Protein AF-Q2NJT1-F1 (afdb_monomer)

Nearest PDB structures (foldseek):
  2qyp-assembly1_A  TM=3.789E-01  e=8.667E+00  Homo sapiens

Structure (mmCIF, N/CA/C/O backbone):
data_AF-Q2NJT1-F1
#
_entry.id   AF-Q2NJT1-F1
#
loop_
_atom_site.group_PDB
_atom_site.id
_atom_site.type_symbol
_atom_site.label_atom_id
_atom_site.label_alt_id
_atom_site.label_comp_id
_atom_site.label_asym_id
_atom_site.label_entity_id
_atom_site.label_seq_id
_atom_site.pdbx_PDB_ins_code
_atom_site.Cartn_x
_atom_site.Cartn_y
_atom_site.Cartn_z
_atom_site.occupancy
_atom_site.B_iso_or_equiv
_atom_site.auth_seq_id
_atom_site.auth_comp_id
_atom_site.auth_asym_id
_atom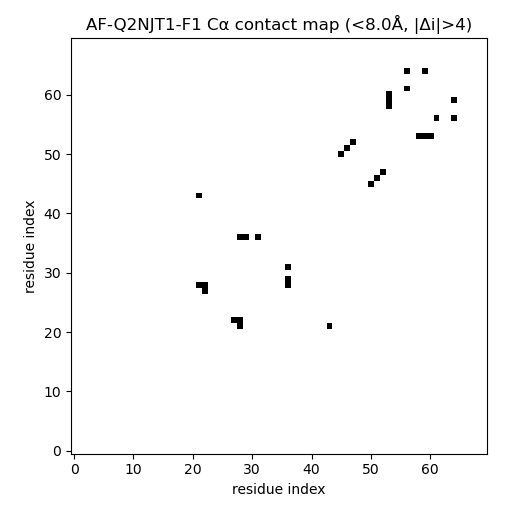_site.auth_atom_id
_atom_site.pdbx_PDB_model_num
ATOM 1 N N . MET A 1 1 ? -5.689 22.348 -25.121 1.00 58.50 1 MET A N 1
ATOM 2 C CA . MET A 1 1 ? -6.421 21.848 -23.935 1.00 58.50 1 MET A CA 1
ATOM 3 C C . MET A 1 1 ? -6.349 20.310 -23.848 1.00 58.50 1 MET A C 1
ATOM 5 O O . MET A 1 1 ? -7.365 19.674 -23.644 1.00 58.50 1 MET A O 1
ATOM 9 N N . SER A 1 2 ? -5.162 19.701 -24.034 1.00 70.69 2 SER A N 1
ATOM 10 C CA . SER A 1 2 ? -5.032 18.250 -24.319 1.00 70.69 2 SER A CA 1
ATOM 11 C C . SER A 1 2 ? -4.126 17.485 -23.329 1.00 70.69 2 SER A C 1
ATOM 13 O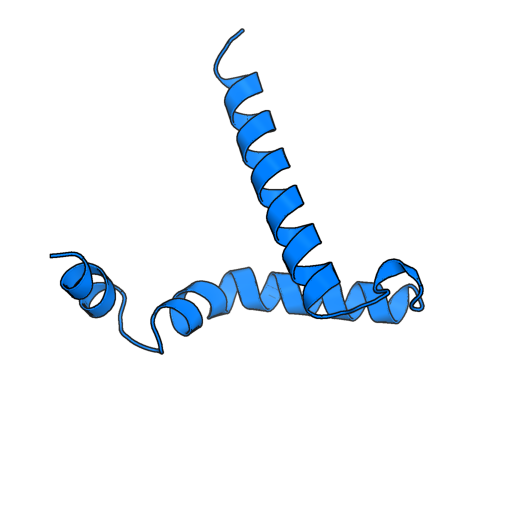 O . SER A 1 2 ? -4.583 16.511 -22.752 1.00 70.69 2 SER A O 1
ATOM 15 N N . LYS A 1 3 ? -2.915 17.959 -23.000 1.00 69.31 3 LYS A N 1
ATOM 16 C CA . LYS A 1 3 ? -2.010 17.244 -22.066 1.00 69.31 3 LYS A CA 1
ATOM 17 C C . LYS A 1 3 ? -2.471 17.202 -20.604 1.00 69.31 3 LYS A C 1
ATOM 19 O O . LYS A 1 3 ? -2.251 16.217 -19.913 1.00 69.31 3 LYS A O 1
ATOM 24 N N . LEU A 1 4 ? -3.101 18.270 -20.107 1.00 76.44 4 LEU A N 1
ATOM 25 C CA . LEU A 1 4 ? -3.491 18.361 -18.692 1.00 76.44 4 LEU A CA 1
ATOM 26 C C . LEU A 1 4 ? -4.559 17.315 -18.314 1.00 76.44 4 LEU A C 1
ATOM 28 O O . LEU A 1 4 ? -4.508 16.747 -17.228 1.00 76.44 4 LEU A O 1
ATOM 32 N N . LEU A 1 5 ? -5.493 17.045 -19.233 1.00 79.12 5 LEU A N 1
ATOM 33 C CA . LEU A 1 5 ? -6.540 16.032 -19.072 1.00 79.12 5 LEU A CA 1
ATOM 34 C C . LEU A 1 5 ? -5.955 14.617 -19.079 1.00 79.12 5 LEU A C 1
ATOM 36 O O . LEU A 1 5 ? -6.299 13.831 -18.205 1.00 79.12 5 LEU A O 1
ATOM 40 N N . GLU A 1 6 ? -5.015 14.318 -19.981 1.00 77.88 6 GLU A N 1
ATOM 41 C CA . GLU A 1 6 ? -4.329 13.018 -20.000 1.00 77.88 6 GLU A CA 1
ATOM 42 C C . GLU A 1 6 ? -3.598 12.738 -18.683 1.00 77.88 6 GLU A C 1
ATOM 44 O O . GLU A 1 6 ? -3.735 11.655 -18.117 1.00 77.88 6 GLU A O 1
ATOM 49 N N . HIS A 1 7 ? -2.865 13.722 -18.148 1.00 82.94 7 HIS A N 1
ATOM 50 C CA . HIS A 1 7 ? -2.183 13.566 -16.862 1.00 82.94 7 HIS A CA 1
ATOM 51 C C . HIS A 1 7 ? -3.164 13.302 -15.713 1.00 82.94 7 HIS A C 1
ATOM 53 O O . HIS A 1 7 ? -2.905 12.425 -14.891 1.00 82.94 7 HIS A O 1
ATOM 59 N N . LEU A 1 8 ? -4.296 14.010 -15.671 1.00 86.50 8 LEU A N 1
ATOM 60 C CA . LEU A 1 8 ? -5.339 13.785 -14.666 1.00 86.50 8 LEU A CA 1
ATOM 61 C C . LEU A 1 8 ? -5.930 12.377 -14.769 1.00 86.50 8 LEU A C 1
ATOM 63 O O . LEU A 1 8 ? -5.981 11.676 -13.763 1.00 86.50 8 LEU A O 1
ATOM 67 N N . THR A 1 9 ? -6.281 11.923 -15.975 1.00 89.75 9 THR A N 1
ATOM 68 C CA . THR A 1 9 ? -6.828 10.576 -16.193 1.00 89.75 9 THR A 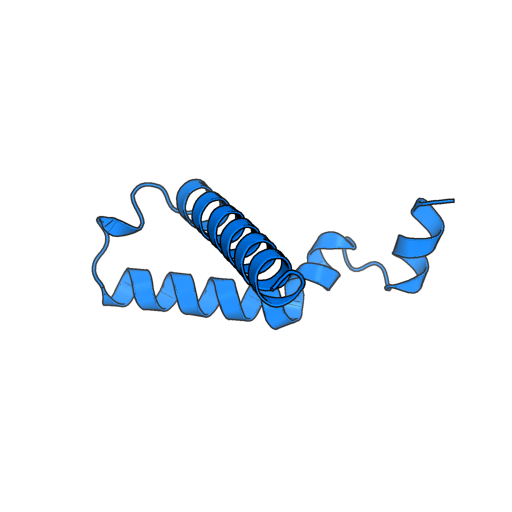CA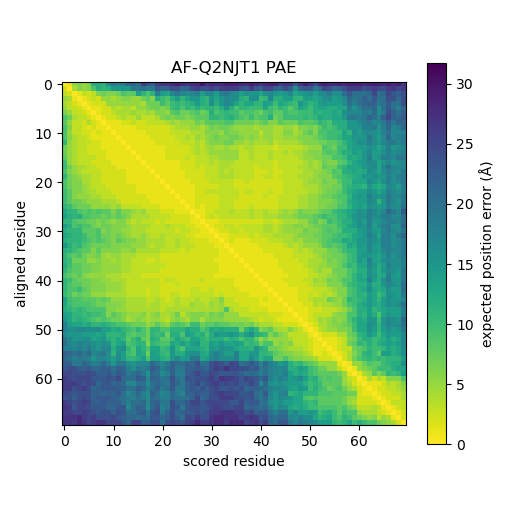 1
ATOM 69 C C . THR A 1 9 ? -5.838 9.481 -15.786 1.00 89.75 9 THR A C 1
ATOM 71 O O . THR A 1 9 ? -6.225 8.486 -15.172 1.00 89.75 9 THR A O 1
ATOM 74 N N . VAL A 1 10 ? -4.544 9.659 -16.072 1.00 85.69 10 VAL A N 1
ATOM 75 C CA . VAL A 1 10 ? -3.497 8.713 -15.652 1.00 85.69 10 VAL A CA 1
ATOM 76 C C . VAL A 1 10 ? -3.370 8.670 -14.128 1.00 85.69 10 VAL A C 1
ATOM 78 O O . VAL A 1 10 ? -3.281 7.585 -13.550 1.00 85.69 10 VAL A O 1
ATOM 81 N N . ILE A 1 11 ? -3.401 9.831 -13.469 1.00 84.50 11 ILE A N 1
ATOM 82 C CA . ILE A 1 11 ? -3.341 9.931 -12.007 1.00 84.50 11 ILE A CA 1
ATOM 83 C C . ILE A 1 11 ? -4.570 9.269 -11.371 1.00 84.50 11 ILE A C 1
ATOM 85 O O . ILE A 1 11 ? -4.422 8.461 -10.455 1.00 84.50 11 ILE A O 1
ATOM 89 N N . GLU A 1 12 ? -5.774 9.551 -11.867 1.00 90.88 12 GLU A N 1
ATOM 90 C CA . GLU A 1 12 ? -7.017 8.950 -11.371 1.00 90.88 12 GLU A CA 1
ATOM 91 C C . GLU A 1 12 ? -7.014 7.430 -11.509 1.00 90.88 12 GLU A C 1
ATOM 93 O O . GLU A 1 12 ? -7.340 6.720 -10.555 1.00 90.88 12 GLU A O 1
ATOM 98 N N . ASN A 1 13 ? -6.580 6.917 -12.662 1.00 89.44 13 ASN A N 1
ATOM 99 C CA . ASN A 1 13 ? -6.461 5.482 -12.880 1.00 89.44 13 ASN A CA 1
ATOM 100 C C . ASN A 1 13 ? -5.459 4.848 -11.899 1.00 89.44 13 ASN A C 1
ATOM 102 O O . ASN A 1 13 ? -5.734 3.804 -11.304 1.00 89.44 13 ASN A O 1
ATOM 106 N N . PHE A 1 14 ? -4.321 5.506 -11.663 1.00 85.56 14 PHE A N 1
ATOM 107 C CA . PHE A 1 14 ? -3.327 5.045 -10.695 1.00 85.56 14 PHE A CA 1
ATOM 108 C C . PHE A 1 14 ? -3.888 5.004 -9.263 1.00 85.56 14 PHE A C 1
ATOM 110 O O . PHE A 1 14 ? -3.753 3.993 -8.567 1.00 85.56 14 PHE A O 1
ATOM 117 N N . PHE A 1 15 ? -4.596 6.051 -8.827 1.00 85.25 15 PHE A N 1
ATOM 118 C CA . PHE A 1 15 ? -5.269 6.058 -7.524 1.00 85.25 15 PHE A CA 1
ATOM 119 C C . PHE A 1 15 ? -6.380 5.003 -7.428 1.00 85.25 15 PHE A C 1
ATOM 121 O O . PHE A 1 15 ? -6.526 4.367 -6.380 1.00 85.25 15 PHE A O 1
ATOM 128 N N . GLY A 1 16 ? -7.127 4.767 -8.510 1.00 90.12 16 GLY A N 1
ATOM 129 C CA . GLY A 1 16 ? -8.136 3.710 -8.593 1.00 90.12 16 GLY A CA 1
ATOM 130 C C . GLY A 1 16 ? -7.542 2.315 -8.379 1.00 90.12 16 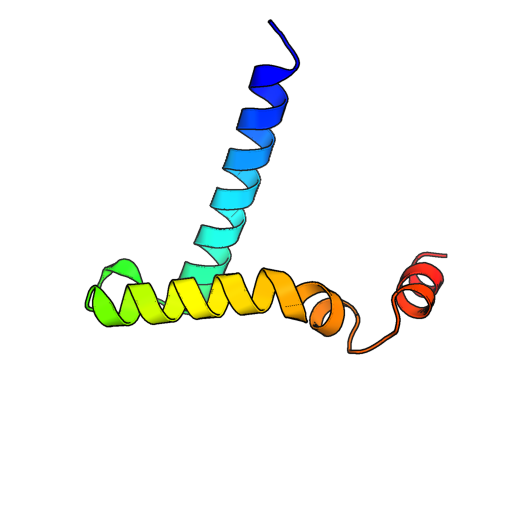GLY A C 1
ATOM 131 O O . GLY A 1 16 ? -8.081 1.514 -7.606 1.00 90.12 16 GLY A O 1
ATOM 132 N N . GLN A 1 17 ? -6.381 2.044 -8.979 1.00 87.44 17 GLN A N 1
ATOM 133 C CA . GLN A 1 17 ? -5.647 0.795 -8.768 1.00 87.44 17 GLN A CA 1
ATOM 134 C C . GLN A 1 17 ? -5.149 0.665 -7.326 1.00 87.44 17 GLN A C 1
ATOM 136 O O . GLN A 1 17 ? -5.396 -0.360 -6.688 1.00 87.44 17 GLN A O 1
ATOM 141 N N . MET A 1 18 ? -4.528 1.711 -6.767 1.00 88.00 18 MET A N 1
ATOM 142 C CA . MET A 1 18 ? -4.075 1.695 -5.370 1.00 88.00 18 MET A CA 1
ATOM 143 C C . MET A 1 18 ? -5.226 1.425 -4.396 1.00 88.00 18 MET A C 1
ATOM 145 O O . MET A 1 18 ? -5.091 0.598 -3.492 1.00 88.00 18 MET A O 1
ATOM 149 N N . LYS A 1 19 ? -6.382 2.067 -4.607 1.00 88.81 19 LYS A N 1
ATOM 150 C CA . LYS A 1 19 ? -7.593 1.839 -3.808 1.00 88.81 19 LYS A CA 1
ATOM 151 C C . LYS A 1 19 ? -8.058 0.384 -3.892 1.00 88.81 19 LYS A C 1
ATOM 153 O O . LYS A 1 19 ? -8.354 -0.211 -2.859 1.00 88.81 19 LYS A O 1
ATOM 158 N N . THR A 1 20 ? -8.080 -0.189 -5.094 1.00 89.62 20 THR A N 1
ATOM 159 C CA . THR A 1 20 ? -8.496 -1.582 -5.319 1.00 89.62 20 THR A CA 1
ATOM 160 C C . THR A 1 20 ? -7.587 -2.561 -4.576 1.00 89.62 20 THR A C 1
ATOM 162 O O . THR A 1 20 ? -8.073 -3.438 -3.864 1.00 89.62 20 THR A O 1
ATOM 165 N N . ILE A 1 21 ? -6.267 -2.373 -4.664 1.00 88.25 21 ILE A N 1
ATOM 166 C CA . ILE A 1 21 ? -5.285 -3.221 -3.971 1.00 88.25 21 ILE A CA 1
ATOM 167 C C . ILE A 1 21 ? -5.458 -3.115 -2.451 1.00 88.25 21 ILE A C 1
ATOM 169 O O . ILE A 1 21 ? -5.511 -4.135 -1.764 1.00 88.25 21 ILE A O 1
ATOM 173 N N . LEU A 1 22 ? -5.603 -1.894 -1.929 1.00 89.31 22 LEU A N 1
ATOM 174 C CA . LEU A 1 22 ? -5.827 -1.644 -0.503 1.00 89.31 22 LEU A CA 1
ATOM 175 C C . LEU A 1 22 ? -7.099 -2.326 0.017 1.00 89.31 22 LEU A C 1
ATOM 177 O O . LEU A 1 22 ? -7.078 -2.918 1.095 1.00 89.31 22 LEU A O 1
ATOM 181 N N . GLN A 1 23 ? -8.197 -2.268 -0.739 1.00 90.00 23 GLN A N 1
ATOM 182 C CA . GLN A 1 23 ? -9.459 -2.916 -0.367 1.00 90.00 23 GLN A CA 1
ATOM 183 C C . GLN A 1 23 ? -9.378 -4.444 -0.445 1.00 90.00 23 GLN A C 1
ATOM 185 O O . GLN A 1 23 ? -9.979 -5.121 0.386 1.00 90.00 23 GLN A O 1
ATOM 190 N N . HIS A 1 24 ? -8.624 -4.980 -1.406 1.00 90.94 24 HIS A N 1
ATOM 191 C CA . HIS A 1 24 ? -8.407 -6.418 -1.537 1.00 90.94 24 HIS A CA 1
ATOM 192 C C . HIS A 1 24 ? -7.553 -6.974 -0.386 1.00 90.94 24 HIS A C 1
ATOM 194 O O . HIS A 1 24 ? -7.918 -7.974 0.226 1.00 90.94 24 HIS A O 1
ATOM 200 N N . GLN A 1 25 ? -6.448 -6.302 -0.042 1.00 88.31 25 GLN A N 1
ATOM 201 C CA . GLN A 1 25 ? -5.573 -6.699 1.072 1.00 88.31 25 GLN A CA 1
ATOM 202 C C . GLN A 1 25 ? -6.227 -6.493 2.444 1.00 88.31 25 GLN A C 1
ATOM 204 O O . GLN A 1 25 ? -5.964 -7.236 3.390 1.00 88.31 25 GLN A O 1
ATOM 209 N N . HIS A 1 26 ? -7.084 -5.478 2.564 1.00 90.75 26 HIS A N 1
ATOM 210 C CA . HIS A 1 26 ? -7.787 -5.152 3.796 1.00 90.75 26 HIS A CA 1
ATOM 211 C C . HIS A 1 26 ? -9.292 -5.027 3.541 1.00 90.75 26 HIS A C 1
ATOM 213 O O . HIS A 1 26 ? -9.807 -3.908 3.421 1.00 90.75 26 HIS A O 1
ATOM 219 N N . PRO A 1 27 ? -10.025 -6.155 3.537 1.00 91.62 27 PRO A N 1
ATOM 220 C CA . PRO A 1 27 ? -11.476 -6.130 3.474 1.00 91.62 27 PRO A CA 1
ATOM 221 C C . PRO A 1 27 ? -12.046 -5.200 4.549 1.00 91.62 27 PRO A C 1
ATOM 223 O O . PRO A 1 27 ? -11.574 -5.167 5.697 1.00 91.62 27 PRO A O 1
ATOM 226 N N . PHE A 1 28 ? -13.046 -4.410 4.155 1.00 90.81 28 PHE A N 1
ATOM 227 C CA . PHE A 1 28 ? -13.697 -3.419 5.015 1.00 90.81 28 PHE A CA 1
ATOM 228 C C . PHE A 1 28 ? -12.744 -2.347 5.570 1.00 90.81 28 PHE A C 1
ATOM 230 O O . PHE A 1 28 ? -12.926 -1.875 6.691 1.00 90.81 28 PHE A O 1
ATOM 237 N N . LEU A 1 29 ? -11.719 -1.948 4.803 1.00 88.12 29 LEU A N 1
ATOM 238 C CA . LEU A 1 29 ? -10.746 -0.923 5.204 1.00 88.12 29 LEU A CA 1
ATOM 239 C C . LEU A 1 29 ? -11.418 0.324 5.796 1.00 88.12 29 LEU A C 1
ATOM 241 O O . LEU A 1 29 ? -11.065 0.738 6.893 1.00 88.12 29 LEU A O 1
ATOM 245 N N . PHE A 1 30 ? -12.430 0.864 5.114 1.00 85.50 30 PHE A N 1
ATOM 246 C CA . PHE A 1 30 ? -13.130 2.085 5.530 1.00 85.50 30 PHE A CA 1
ATOM 247 C C . PHE A 1 30 ? -14.107 1.899 6.701 1.00 85.50 30 PHE A C 1
ATOM 249 O O . PHE A 1 30 ? -14.635 2.884 7.199 1.00 85.50 30 PHE A O 1
ATOM 256 N N . GLN A 1 31 ? -14.335 0.665 7.159 1.00 91.44 31 GLN A N 1
ATOM 257 C CA . GLN A 1 31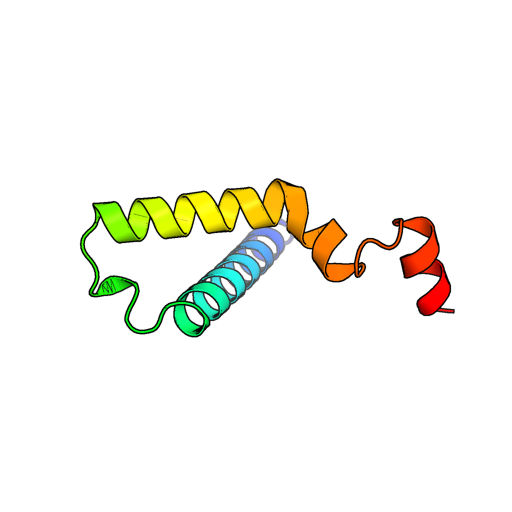 ? -15.104 0.386 8.379 1.00 91.44 31 GLN A CA 1
ATOM 258 C C . GLN A 1 31 ? -14.201 0.301 9.625 1.00 91.44 31 GLN A C 1
ATOM 260 O O . GLN A 1 31 ? -14.692 0.138 10.739 1.00 91.44 31 GLN A O 1
ATOM 265 N N . LYS A 1 32 ? -12.871 0.377 9.462 1.00 90.69 32 LYS A N 1
ATOM 266 C CA . LYS A 1 32 ? -11.915 0.381 10.581 1.00 90.69 32 LYS A CA 1
ATOM 267 C C . LYS A 1 32 ? -11.801 1.780 11.184 1.00 90.69 32 LYS A C 1
ATOM 269 O O . LYS A 1 32 ? -12.105 2.773 10.531 1.00 90.69 32 LYS A O 1
ATOM 274 N N . SER A 1 33 ? -11.290 1.855 12.415 1.00 95.50 33 SER A N 1
ATOM 275 C CA . SER A 1 33 ? -11.043 3.147 13.058 1.00 95.50 33 SER A CA 1
ATOM 276 C C . SER A 1 33 ? -10.077 4.012 12.227 1.00 95.50 33 SER A C 1
ATOM 278 O O . SER A 1 33 ? -9.165 3.465 11.582 1.00 95.50 33 SER A O 1
ATOM 280 N N . PRO A 1 34 ? -10.226 5.348 12.250 1.00 91.94 34 PRO A N 1
ATOM 281 C CA . PRO A 1 34 ? -9.378 6.261 11.485 1.00 91.94 34 PRO A CA 1
ATOM 282 C C . PRO A 1 34 ? -7.878 6.059 11.730 1.00 91.94 34 PRO A C 1
ATOM 284 O O . PRO A 1 34 ? -7.081 6.108 10.793 1.00 91.94 34 PRO A O 1
ATOM 287 N N . GLU A 1 35 ? -7.470 5.757 12.965 1.00 95.25 35 GLU A N 1
ATOM 288 C CA . GLU A 1 35 ? -6.066 5.515 13.322 1.00 95.25 35 GLU A CA 1
ATOM 289 C C . GLU A 1 35 ? -5.520 4.271 12.620 1.00 95.25 35 GLU A C 1
ATOM 291 O O . GLU A 1 35 ? -4.375 4.249 12.154 1.00 95.25 35 GLU A O 1
ATOM 296 N N . LYS A 1 36 ? -6.347 3.224 12.527 1.00 92.81 36 LYS A N 1
ATOM 297 C CA . LYS A 1 36 ? -5.983 1.965 11.879 1.00 92.81 36 LYS A CA 1
ATOM 298 C C . LYS A 1 36 ? -5.904 2.139 10.367 1.00 92.81 36 LYS A C 1
ATOM 300 O O . LYS A 1 36 ? -4.942 1.672 9.762 1.00 92.81 36 LYS A O 1
ATOM 305 N N . VAL A 1 37 ? -6.850 2.870 9.778 1.00 92.56 37 VAL A N 1
ATOM 306 C CA . VAL A 1 37 ? -6.818 3.244 8.355 1.00 92.56 37 VAL A CA 1
ATOM 307 C C . VAL A 1 37 ? -5.562 4.057 8.042 1.00 92.56 37 VAL A C 1
ATOM 309 O O . VAL A 1 37 ? -4.823 3.707 7.124 1.00 92.56 37 VAL A O 1
ATOM 312 N N . LYS A 1 38 ? -5.249 5.075 8.852 1.00 93.06 38 LYS A N 1
ATOM 313 C CA . LYS A 1 38 ? -4.049 5.911 8.693 1.00 93.06 38 LYS A CA 1
ATOM 314 C C . LYS A 1 38 ? -2.761 5.089 8.736 1.00 93.06 38 LYS A C 1
ATOM 316 O O . LYS A 1 38 ? -1.888 5.279 7.892 1.00 93.06 38 LYS A O 1
ATOM 321 N N . LYS A 1 39 ? -2.636 4.152 9.684 1.00 94.75 39 LYS A N 1
ATOM 322 C CA . LYS A 1 39 ? -1.478 3.244 9.753 1.00 94.75 39 LYS A CA 1
ATOM 323 C C . LYS A 1 39 ? -1.346 2.381 8.497 1.00 94.75 39 LYS A C 1
ATOM 325 O O . LYS A 1 39 ? -0.243 2.273 7.967 1.00 94.75 39 LYS A O 1
ATOM 330 N N . ILE A 1 40 ? -2.450 1.805 8.019 1.00 91.88 40 ILE A N 1
ATOM 331 C CA . ILE A 1 40 ? -2.469 0.954 6.820 1.00 91.88 40 ILE A CA 1
ATOM 332 C C . ILE A 1 40 ? -2.051 1.751 5.579 1.00 91.88 40 ILE A C 1
ATOM 334 O O . ILE A 1 40 ? -1.152 1.322 4.862 1.00 91.88 40 ILE A O 1
ATOM 338 N N . ILE A 1 41 ? -2.637 2.932 5.360 1.00 89.56 41 ILE A N 1
ATOM 339 C CA . ILE A 1 41 ? -2.310 3.791 4.211 1.00 89.56 41 ILE A CA 1
ATOM 340 C C . ILE A 1 41 ? -0.837 4.218 4.251 1.00 89.56 41 ILE A C 1
ATOM 342 O O . ILE A 1 41 ? -0.145 4.119 3.240 1.00 89.56 41 ILE A O 1
ATOM 346 N N . ASN A 1 42 ? -0.326 4.632 5.415 1.00 90.62 42 ASN A N 1
ATOM 347 C CA . ASN A 1 42 ? 1.077 5.031 5.557 1.00 90.62 42 ASN A CA 1
ATOM 348 C C . ASN A 1 42 ? 2.041 3.874 5.273 1.00 90.62 42 ASN A C 1
ATOM 350 O O . ASN A 1 42 ? 3.061 4.067 4.610 1.00 90.62 42 ASN A O 1
ATOM 354 N N . TYR A 1 43 ? 1.729 2.674 5.767 1.00 89.00 43 TYR A N 1
ATOM 355 C CA . TYR A 1 43 ? 2.534 1.489 5.488 1.00 89.00 43 TYR A CA 1
ATOM 356 C C . TYR A 1 43 ? 2.500 1.133 3.999 1.00 89.00 43 TYR A C 1
ATOM 358 O O . TYR A 1 43 ? 3.553 0.916 3.404 1.00 89.00 43 TYR A O 1
ATOM 366 N N . PHE A 1 44 ? 1.313 1.144 3.389 1.00 88.31 44 PHE A N 1
ATOM 367 C CA . PHE A 1 44 ? 1.130 0.873 1.968 1.00 88.31 44 PHE A CA 1
ATOM 368 C C . PHE A 1 44 ? 1.938 1.842 1.097 1.00 88.31 44 PHE A C 1
ATOM 370 O O . PHE A 1 44 ? 2.709 1.401 0.249 1.00 88.31 44 PHE A O 1
ATOM 377 N N . ALA A 1 45 ? 1.847 3.150 1.357 1.00 84.69 45 ALA A N 1
ATOM 378 C CA . ALA A 1 45 ? 2.618 4.158 0.632 1.00 84.69 45 ALA A CA 1
ATOM 379 C C . ALA A 1 45 ? 4.134 3.970 0.819 1.00 84.69 45 ALA A C 1
ATOM 381 O O . ALA A 1 45 ? 4.894 4.021 -0.147 1.00 84.69 45 ALA A O 1
ATOM 382 N N . LYS A 1 46 ? 4.589 3.686 2.050 1.00 86.44 46 LYS A N 1
ATOM 383 C CA . LYS A 1 46 ? 6.006 3.407 2.335 1.00 86.44 46 LYS A CA 1
ATOM 384 C C . LYS A 1 46 ? 6.503 2.162 1.597 1.00 86.44 46 LYS A C 1
ATOM 386 O O . LYS A 1 46 ? 7.622 2.170 1.087 1.00 86.44 46 LYS A O 1
ATOM 391 N N . PHE A 1 47 ? 5.698 1.103 1.549 1.00 81.44 47 PHE A N 1
ATOM 392 C CA . PHE A 1 47 ? 6.013 -0.115 0.808 1.00 81.44 47 PHE A CA 1
ATOM 393 C C . PHE A 1 47 ? 6.117 0.170 -0.692 1.00 81.44 47 PHE A C 1
ATOM 395 O O . PHE A 1 47 ? 7.117 -0.186 -1.311 1.00 81.44 47 PHE A O 1
ATOM 402 N N . TRP A 1 48 ? 5.138 0.873 -1.263 1.00 78.94 48 TRP A N 1
ATOM 403 C CA . TRP A 1 48 ? 5.130 1.196 -2.688 1.00 78.94 48 TRP A CA 1
ATOM 404 C C . TRP A 1 48 ? 6.290 2.095 -3.116 1.00 78.94 48 TRP A C 1
ATOM 406 O O . TRP A 1 48 ? 6.899 1.845 -4.152 1.00 78.94 48 TRP A O 1
ATOM 416 N N . ASN A 1 49 ? 6.669 3.069 -2.290 1.00 78.38 49 ASN A N 1
ATOM 417 C CA . ASN A 1 49 ? 7.788 3.957 -2.605 1.00 78.38 49 ASN A CA 1
ATOM 418 C C . ASN A 1 49 ? 9.158 3.275 -2.486 1.00 78.38 49 ASN A C 1
ATOM 420 O O . ASN A 1 49 ? 10.056 3.583 -3.261 1.00 78.38 49 ASN A O 1
ATOM 424 N N . ASN A 1 50 ? 9.337 2.361 -1.526 1.00 77.31 50 ASN A N 1
ATOM 425 C CA . ASN A 1 50 ? 10.675 1.862 -1.186 1.00 77.31 50 ASN A CA 1
ATOM 426 C C . ASN A 1 50 ? 10.934 0.409 -1.584 1.00 77.31 50 ASN A C 1
ATOM 428 O O . ASN A 1 50 ? 12.090 0.006 -1.667 1.00 77.31 50 ASN A O 1
ATOM 432 N N . GLN A 1 51 ? 9.895 -0.410 -1.719 1.00 71.12 51 GLN A N 1
ATOM 433 C CA . GLN A 1 51 ? 10.025 -1.870 -1.762 1.00 71.12 51 GLN A CA 1
ATOM 434 C C . GLN A 1 51 ? 9.190 -2.517 -2.866 1.00 71.12 51 GLN A C 1
ATOM 436 O O . GLN A 1 51 ? 9.455 -3.668 -3.193 1.00 71.12 51 GLN A O 1
ATOM 441 N N . TRP A 1 52 ? 8.228 -1.812 -3.474 1.00 72.19 52 TRP A N 1
ATOM 442 C CA . TRP A 1 52 ? 7.382 -2.401 -4.516 1.00 72.19 52 TRP A CA 1
ATOM 443 C C . TRP A 1 52 ? 8.198 -2.909 -5.696 1.00 72.19 52 TRP A C 1
ATOM 445 O O . TRP A 1 52 ? 8.024 -4.068 -6.050 1.00 72.19 52 TRP A O 1
ATOM 455 N N . ILE A 1 53 ? 9.111 -2.102 -6.252 1.00 69.88 53 ILE A N 1
ATOM 456 C CA . ILE A 1 53 ? 9.986 -2.550 -7.344 1.00 69.88 53 ILE A CA 1
ATOM 457 C C . ILE A 1 53 ? 10.772 -3.786 -6.904 1.00 69.88 53 ILE A C 1
ATOM 459 O O . ILE A 1 53 ? 10.663 -4.816 -7.553 1.00 69.88 53 ILE A O 1
ATOM 463 N N . LEU A 1 54 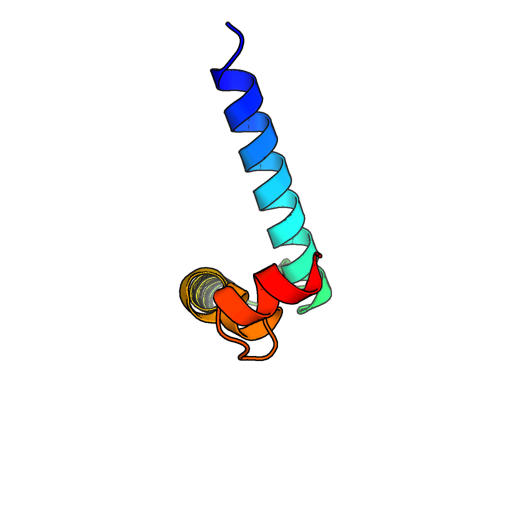? 11.461 -3.744 -5.761 1.00 64.69 54 LEU A N 1
ATOM 464 C CA . LEU A 1 54 ? 12.258 -4.873 -5.260 1.00 64.69 54 LEU A CA 1
ATOM 465 C C . LEU A 1 54 ? 11.430 -6.157 -5.085 1.00 64.69 54 LEU A C 1
ATOM 467 O O . LEU A 1 54 ? 11.861 -7.231 -5.499 1.00 64.69 54 LEU A O 1
ATOM 471 N N . ALA A 1 55 ? 10.220 -6.042 -4.535 1.00 67.94 55 ALA A N 1
ATOM 472 C CA . ALA A 1 55 ? 9.286 -7.153 -4.390 1.00 67.94 55 ALA A CA 1
ATOM 473 C C . ALA A 1 55 ? 8.773 -7.655 -5.750 1.00 67.94 55 ALA A C 1
ATOM 475 O O . ALA A 1 55 ? 8.669 -8.860 -5.962 1.00 67.94 55 ALA A O 1
ATOM 476 N N . LYS A 1 56 ? 8.502 -6.752 -6.703 1.00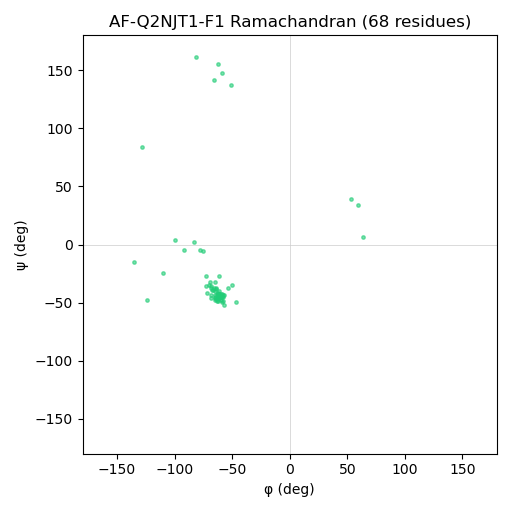 65.94 56 LYS A N 1
ATOM 477 C CA . LYS A 1 56 ? 8.088 -7.098 -8.073 1.00 65.94 56 LYS A CA 1
ATOM 478 C C . LYS A 1 56 ? 9.184 -7.824 -8.841 1.00 65.94 56 LYS A C 1
ATOM 480 O O . LYS A 1 56 ? 8.873 -8.657 -9.688 1.00 65.94 56 LYS A O 1
ATOM 485 N N . LEU A 1 57 ? 10.439 -7.501 -8.542 1.00 64.38 57 LEU A N 1
ATOM 486 C CA . LEU A 1 57 ? 11.598 -8.140 -9.140 1.00 64.38 57 LEU A CA 1
ATOM 487 C C . LEU A 1 57 ? 11.973 -9.453 -8.436 1.00 64.38 57 LEU A C 1
ATOM 489 O O . LEU A 1 57 ? 12.955 -10.061 -8.839 1.00 64.38 57 LEU A O 1
ATOM 493 N N . ASN A 1 58 ? 11.242 -9.929 -7.415 1.00 65.94 58 ASN A N 1
ATOM 494 C CA . ASN A 1 58 ? 11.657 -11.079 -6.589 1.00 65.94 58 ASN A CA 1
ATOM 495 C C . ASN A 1 58 ? 13.080 -10.904 -6.010 1.00 65.94 58 ASN A C 1
ATOM 497 O O . ASN A 1 58 ? 13.860 -11.850 -5.985 1.00 65.94 58 ASN A O 1
ATOM 501 N N . TYR A 1 59 ? 13.444 -9.687 -5.588 1.00 62.25 59 TYR A N 1
ATOM 502 C CA . TYR A 1 59 ? 14.817 -9.305 -5.205 1.00 62.25 59 TYR A CA 1
ATOM 503 C C . TYR A 1 59 ? 15.855 -9.369 -6.333 1.00 62.25 59 TYR A C 1
ATOM 505 O O . TYR A 1 59 ? 17.039 -9.141 -6.089 1.00 62.25 59 TYR A O 1
ATOM 513 N N . SER A 1 60 ? 15.435 -9.623 -7.570 1.00 55.22 60 SER A N 1
ATOM 514 C CA . SER A 1 60 ? 16.313 -9.502 -8.726 1.00 55.22 60 SER A CA 1
ATOM 515 C C . SER A 1 60 ? 16.698 -8.038 -8.898 1.00 55.22 60 SER A C 1
ATOM 517 O O . SER A 1 60 ? 15.888 -7.128 -8.701 1.00 55.22 60 SER A O 1
ATOM 519 N N . SER A 1 61 ? 17.945 -7.787 -9.270 1.00 61.22 61 SER A N 1
ATOM 520 C CA . SER A 1 61 ? 18.365 -6.437 -9.620 1.00 61.22 61 SER A CA 1
ATOM 521 C C . SER A 1 61 ? 17.569 -5.937 -10.840 1.00 61.22 61 SER A C 1
ATOM 523 O O . SER A 1 61 ? 17.103 -6.741 -11.657 1.00 61.22 61 SER A O 1
ATOM 525 N N . PRO A 1 62 ? 17.411 -4.612 -11.018 1.00 57.31 62 PRO A N 1
ATOM 526 C CA . PRO A 1 62 ? 16.729 -4.047 -12.186 1.00 57.31 62 PRO A CA 1
ATOM 527 C C . PRO A 1 62 ? 17.234 -4.599 -13.528 1.00 57.31 62 PRO A C 1
ATOM 529 O O . PRO A 1 62 ? 16.444 -4.816 -14.444 1.00 57.31 62 PRO A O 1
ATOM 532 N N . SER A 1 63 ? 18.532 -4.897 -13.631 1.00 65.31 63 SER A N 1
ATOM 533 C CA . SER A 1 63 ? 19.137 -5.505 -14.818 1.00 65.31 63 SER A CA 1
ATOM 534 C C . SER A 1 6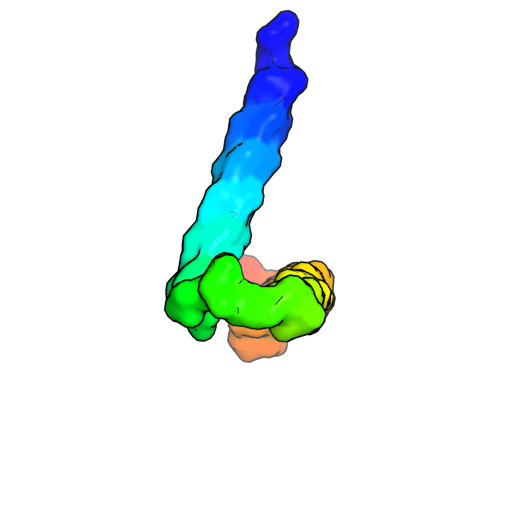3 ? 18.658 -6.938 -15.076 1.00 65.31 63 SER A C 1
ATOM 536 O O . SER A 1 63 ? 18.405 -7.278 -16.229 1.00 65.31 63 SER A O 1
ATOM 538 N N . GLN A 1 64 ? 18.474 -7.754 -14.036 1.00 62.59 64 GLN A N 1
ATOM 539 C CA . GLN A 1 64 ? 17.966 -9.127 -14.159 1.00 62.59 64 GLN A CA 1
ATOM 540 C C . GLN A 1 64 ? 16.494 -9.167 -14.592 1.00 62.59 64 GLN A C 1
ATOM 542 O O . GLN A 1 64 ? 16.117 -9.998 -15.412 1.00 62.59 64 GLN A O 1
ATOM 547 N N . TYR A 1 65 ? 15.658 -8.244 -14.107 1.00 60.12 65 TYR A N 1
ATOM 548 C CA . TYR A 1 65 ? 14.264 -8.164 -14.556 1.00 60.12 65 TYR A CA 1
ATOM 549 C C . TYR A 1 65 ? 14.157 -7.784 -16.032 1.00 60.12 65 TYR A C 1
ATOM 551 O O . TYR A 1 65 ? 13.434 -8.444 -16.768 1.00 60.12 65 TYR A O 1
ATOM 559 N N . CYS A 1 66 ? 14.914 -6.777 -16.485 1.00 61.94 66 CYS A N 1
ATOM 560 C CA . CYS A 1 66 ? 14.919 -6.359 -17.890 1.00 61.94 66 CYS A CA 1
ATOM 561 C C . CYS A 1 66 ? 15.382 -7.468 -18.849 1.00 61.94 66 CYS A C 1
ATOM 563 O O . CYS A 1 66 ? 14.975 -7.473 -20.008 1.00 61.94 66 CYS A O 1
ATOM 565 N N . GLN A 1 67 ? 16.207 -8.409 -18.383 1.00 62.50 67 GLN A N 1
ATOM 566 C CA . GLN A 1 67 ? 16.638 -9.557 -19.183 1.00 62.50 67 GLN A CA 1
ATOM 567 C C . GLN A 1 67 ? 15.527 -10.593 -19.396 1.00 62.50 67 GLN A C 1
ATOM 569 O O . GLN A 1 67 ? 15.524 -11.235 -20.437 1.00 62.50 67 GLN A O 1
ATOM 574 N N . ASN A 1 68 ? 14.553 -10.703 -18.485 1.00 58.31 68 ASN A N 1
ATOM 575 C CA . ASN A 1 68 ? 13.434 -11.650 -18.604 1.00 58.31 68 ASN A CA 1
ATOM 576 C C . ASN A 1 68 ? 12.329 -11.199 -19.584 1.00 58.31 68 ASN A C 1
ATOM 578 O O . ASN A 1 68 ? 11.377 -11.941 -19.803 1.00 58.31 68 ASN A O 1
ATOM 582 N N . PHE A 1 69 ? 12.425 -9.987 -20.146 1.00 59.09 69 PHE A N 1
ATOM 583 C CA . PHE A 1 69 ? 11.515 -9.479 -21.191 1.00 59.09 69 PHE A CA 1
ATOM 584 C C . PHE A 1 69 ? 12.090 -9.592 -22.611 1.00 59.09 69 PHE A C 1
ATOM 586 O O . PHE A 1 69 ? 11.468 -9.094 -23.549 1.00 59.09 69 PHE A O 1
ATOM 593 N N . ARG A 1 70 ? 13.279 -10.187 -22.766 1.00 48.91 70 ARG A N 1
ATOM 594 C CA . ARG A 1 70 ? 13.853 -10.568 -24.063 1.00 48.91 70 ARG A CA 1
ATOM 595 C C . ARG A 1 70 ? 13.553 -12.027 -24.356 1.00 48.91 70 ARG A C 1
ATOM 597 O O . ARG A 1 70 ? 13.352 -12.314 -25.553 1.00 48.91 70 ARG A O 1
#

Solvent-accessible surface area (backbone atoms only — not comparable to full-atom values): 4148 Å² total; per-residue (Å²): 142,61,69,70,58,54,54,49,55,53,50,52,52,51,52,52,50,54,52,51,54,50,42,69,81,33,73,66,47,89,78,46,57,70,69,58,40,51,53,52,53,53,49,50,52,53,40,56,76,74,39,39,66,44,61,75,39,73,71,40,53,75,69,58,51,61,57,76,78,110

Mean predicted aligned error: 9.42 Å

Secondary structure (DSSP, 8-state):
--HHHHHHHHHHHHHHHHHHHHHHHSTTGGGS-HHHHHHHHHHHHHHHHHTHHHHHTTT--HHHHHHTT-

pLDDT: mean 79.74, std 12.57, range [48.91, 95.5]

Sequence (70 aa):
MSKLLEHLTVIENFFGQMKTILQHQHPFLFQKSPEKVKKIINYFAKFWNNQWILAKLNYSSPSQYCQNFR

Foldseek 3Di:
DPVVVVVVVVVVVVVVVLVVVLCVVPPPLVVDDPVSNVVSVVVSVVCVVPPPVCVVCVNDDPVVVVVVVD

Organism: Aster yellows witches'-broom phytoplasma (strain AYWB) (NCBI:txid322098)

Radius of gyration: 16.03 Å; Cα contacts (8 Å, |Δi|>4): 16; chains: 1; bounding box: 34×34×38 Å